Protein AF-A0A959ZUV5-F1 (afdb_monomer)

Nearest PDB structures (foldseek):
  6xaf-assembly1_A  TM=4.407E-01  e=3.296E+00  Homo sapiens
  4jph-assembly2_D  TM=3.112E-01  e=7.172E+00  Mus musculus

pLDDT: mean 71.15, std 11.42, range [50.59, 89.19]

Mean predicted aligned error: 11.57 Å

Radius of gyration: 22.32 Å; Cα contacts (8 Å, |Δi|>4): 86; chains: 1; bounding box: 54×19×62 Å

Sequence (84 aa):
MSRQRGQGSLELIVAIPCIIAAALLAWQLAAVGAAARDAEEQVRIEALRSTGSDDVITLTTSVPVAGPLASGLAARARARVVAP

Secondary structure (DSSP, 8-state):
--HHHHHHHHHHHHHHHHHHHHHHHHHHHHHHHHHHHHHHHHHHHHHHHSTTS--EEEEEEEE---STT---EEEEEEEE----

Solvent-accessible surface area (backbone atoms only — not comparable to full-atom values): 4896 Å² total; per-residue (Å²): 138,68,68,67,63,57,52,57,53,52,51,48,65,61,42,50,60,53,52,51,51,52,50,53,51,52,50,50,54,52,44,48,54,51,40,42,52,50,30,45,49,53,44,50,56,50,47,67,69,49,73,82,45,79,44,76,48,74,41,76,36,78,27,87,51,90,61,100,73,50,77,58,51,68,38,75,32,74,47,73,37,76,56,132

Foldseek 3Di:
DPVVVVVVVVVCVVVVVVVVVVVLVVVQVVQLVVQQVVQQVVQVVVLVVPAPDQDKDKDKAWGQHDDPPPPTDIHIDIDTRDHD

Structure (mmCIF, N/CA/C/O backbone):
data_AF-A0A959ZUV5-F1
#
_entry.id   AF-A0A959ZUV5-F1
#
loop_
_atom_site.group_PDB
_atom_site.id
_atom_site.type_symbol
_atom_site.label_atom_id
_atom_site.label_alt_id
_atom_site.label_comp_id
_atom_site.label_asym_id
_atom_site.label_entity_id
_atom_site.label_seq_id
_atom_site.pdbx_PDB_ins_code
_atom_site.Cartn_x
_atom_site.Cartn_y
_atom_site.Cartn_z
_atom_site.occupancy
_atom_site.B_iso_or_equiv
_atom_site.auth_seq_id
_atom_site.auth_comp_id
_atom_site.auth_asym_id
_atom_site.auth_atom_id
_atom_site.pdbx_PDB_model_num
ATOM 1 N N . MET A 1 1 ? 37.822 -6.022 -32.460 1.00 51.22 1 MET A N 1
ATOM 2 C CA . MET A 1 1 ? 37.323 -5.943 -31.062 1.00 51.22 1 MET A CA 1
ATOM 3 C C . MET A 1 1 ? 36.301 -4.807 -30.840 1.00 51.22 1 MET A C 1
ATOM 5 O O . MET A 1 1 ? 36.192 -4.297 -29.737 1.00 51.22 1 MET A O 1
ATOM 9 N N . SER A 1 2 ? 35.503 -4.413 -31.844 1.00 55.31 2 SER A N 1
ATOM 10 C CA . SER A 1 2 ? 34.581 -3.258 -31.756 1.00 55.31 2 SER A CA 1
ATOM 11 C C . SER A 1 2 ? 33.103 -3.614 -31.521 1.00 55.31 2 SER A C 1
ATOM 13 O O . SER A 1 2 ? 32.357 -2.780 -31.020 1.00 55.31 2 SER A O 1
ATOM 15 N N . ARG A 1 3 ? 32.666 -4.848 -31.821 1.00 54.50 3 ARG A N 1
ATOM 16 C CA . ARG A 1 3 ? 31.255 -5.273 -31.674 1.00 54.50 3 ARG A CA 1
ATOM 17 C C . ARG A 1 3 ? 30.772 -5.325 -30.217 1.00 54.50 3 ARG A C 1
ATOM 19 O O . ARG A 1 3 ? 29.612 -5.044 -29.945 1.00 54.50 3 ARG A O 1
ATOM 26 N N . GLN A 1 4 ? 31.676 -5.598 -29.278 1.00 57.97 4 GLN A N 1
ATOM 27 C CA . GLN A 1 4 ? 31.354 -5.800 -27.861 1.00 57.97 4 GLN A CA 1
ATOM 28 C C . GLN A 1 4 ? 30.935 -4.504 -27.133 1.00 57.97 4 GLN A C 1
ATOM 30 O O . GLN A 1 4 ? 30.116 -4.554 -26.223 1.00 57.97 4 GLN A O 1
ATOM 35 N N . ARG A 1 5 ? 31.422 -3.327 -27.567 1.00 56.75 5 ARG A N 1
ATOM 36 C CA . ARG A 1 5 ? 31.011 -2.019 -27.005 1.00 56.75 5 ARG A CA 1
ATOM 37 C C . ARG A 1 5 ? 29.629 -1.555 -27.489 1.00 56.75 5 ARG A C 1
ATOM 39 O O . ARG A 1 5 ? 28.918 -0.888 -26.742 1.00 56.75 5 ARG A O 1
ATOM 46 N N . GLY A 1 6 ? 29.243 -1.921 -28.714 1.00 59.56 6 GLY A N 1
ATOM 47 C CA . GLY A 1 6 ? 27.927 -1.586 -29.277 1.00 59.56 6 GLY A CA 1
ATOM 48 C C . GLY A 1 6 ? 26.790 -2.409 -28.668 1.00 59.56 6 GLY A C 1
ATOM 49 O O . GLY A 1 6 ? 25.709 -1.882 -28.429 1.00 59.56 6 GLY A O 1
ATOM 50 N N . GLN A 1 7 ? 27.057 -3.676 -28.342 1.00 61.56 7 GLN A N 1
ATOM 51 C CA . GLN A 1 7 ? 26.071 -4.578 -27.745 1.00 61.56 7 GLN A CA 1
ATOM 52 C C . GLN A 1 7 ? 25.760 -4.221 -26.281 1.00 61.56 7 GLN A C 1
ATOM 54 O O . GLN A 1 7 ? 24.592 -4.106 -25.926 1.00 61.56 7 GLN A O 1
ATOM 59 N N . GLY A 1 8 ? 26.779 -3.902 -25.470 1.00 62.94 8 GLY A N 1
ATOM 60 C CA . GLY A 1 8 ? 26.565 -3.455 -24.085 1.00 62.94 8 GLY A CA 1
ATOM 61 C C . GLY A 1 8 ? 25.802 -2.126 -23.965 1.00 62.94 8 GLY A C 1
ATOM 62 O O . GLY A 1 8 ? 25.064 -1.919 -23.007 1.00 62.94 8 GLY A O 1
ATOM 63 N N . SER A 1 9 ? 25.922 -1.236 -24.959 1.00 63.47 9 SER A N 1
ATOM 64 C CA . SER A 1 9 ? 25.167 0.029 -24.985 1.00 63.47 9 SER A CA 1
ATOM 65 C C . SER A 1 9 ? 23.682 -0.185 -25.309 1.00 63.47 9 SER A C 1
ATOM 67 O O . SER A 1 9 ? 22.830 0.501 -24.752 1.00 63.47 9 SER A O 1
ATOM 69 N N . LEU A 1 10 ? 23.358 -1.157 -26.170 1.00 62.16 10 LEU A N 1
ATOM 70 C CA . LEU A 1 10 ? 21.972 -1.523 -26.486 1.00 62.16 10 LEU A CA 1
ATOM 71 C C . LEU A 1 10 ? 21.296 -2.267 -25.327 1.00 62.16 10 LEU A C 1
ATOM 73 O O . LEU A 1 10 ? 20.130 -2.004 -25.036 1.00 62.16 10 LEU A O 1
ATOM 77 N N . GLU A 1 11 ? 22.031 -3.133 -24.627 1.00 67.12 11 GLU A N 1
ATOM 78 C CA . GLU A 1 11 ? 21.531 -3.817 -23.428 1.00 67.12 11 GLU A CA 1
ATOM 79 C C . GLU A 1 11 ? 21.177 -2.823 -22.314 1.00 67.12 11 GLU A C 1
ATOM 81 O O . GLU A 1 11 ? 20.127 -2.957 -21.693 1.00 67.12 11 GLU A O 1
ATOM 86 N N . LEU A 1 12 ? 21.982 -1.773 -22.115 1.00 69.31 12 LEU A N 1
ATOM 87 C CA . LEU A 1 12 ? 21.693 -0.700 -21.156 1.00 69.31 12 LEU A CA 1
ATOM 88 C C . LEU A 1 12 ? 20.425 0.086 -21.508 1.00 69.31 12 LEU A C 1
ATOM 90 O O . LEU A 1 12 ? 19.609 0.344 -20.628 1.00 69.31 12 LEU A O 1
ATOM 94 N N . ILE A 1 13 ? 20.222 0.430 -22.782 1.00 76.50 13 ILE A N 1
ATOM 95 C CA . ILE A 1 13 ? 19.032 1.178 -23.222 1.00 76.50 13 ILE A CA 1
ATOM 96 C C . ILE A 1 13 ? 17.748 0.378 -22.967 1.00 76.50 13 ILE A C 1
ATOM 98 O O . ILE A 1 13 ? 16.738 0.958 -22.575 1.00 76.50 13 ILE A O 1
ATOM 102 N N . VAL A 1 14 ? 17.788 -0.946 -23.138 1.00 78.19 14 VAL A N 1
ATOM 103 C CA . VAL A 1 14 ? 16.647 -1.833 -22.855 1.00 78.19 14 VAL A CA 1
ATOM 104 C C . VAL A 1 14 ? 16.510 -2.132 -21.358 1.00 78.19 14 VAL A C 1
ATOM 106 O O . VAL A 1 14 ? 15.395 -2.253 -20.851 1.00 78.19 14 VAL A O 1
ATOM 109 N N . ALA A 1 15 ? 17.621 -2.217 -20.624 1.00 81.94 15 ALA A N 1
ATOM 110 C CA . ALA A 1 15 ? 17.613 -2.504 -19.194 1.00 81.94 15 ALA A CA 1
ATOM 111 C C . ALA A 1 15 ? 17.132 -1.316 -18.352 1.00 81.94 15 ALA A C 1
ATOM 113 O O . ALA A 1 15 ? 16.466 -1.532 -17.342 1.00 81.94 15 ALA A O 1
ATOM 114 N N . ILE A 1 16 ? 17.421 -0.072 -18.754 1.00 86.69 16 ILE A N 1
ATOM 115 C CA . ILE A 1 16 ? 17.042 1.136 -18.002 1.00 86.69 16 ILE A CA 1
ATOM 116 C C . ILE A 1 16 ? 15.524 1.198 -17.727 1.00 86.69 16 ILE A C 1
ATOM 118 O O . ILE A 1 16 ? 15.157 1.333 -16.558 1.00 86.69 16 ILE A O 1
ATOM 122 N N . PRO A 1 17 ? 14.622 1.038 -18.718 1.00 87.88 17 PRO A N 1
ATOM 123 C CA . PRO A 1 17 ? 13.181 0.981 -18.471 1.00 87.88 17 PRO A CA 1
ATOM 124 C C . PRO A 1 17 ? 12.777 -0.120 -17.485 1.00 87.88 17 PRO A C 1
ATOM 126 O O . PRO A 1 17 ? 11.967 0.124 -16.593 1.00 87.88 17 PRO A O 1
ATOM 129 N N . CYS A 1 18 ? 13.368 -1.314 -17.603 1.00 87.56 18 CYS A N 1
ATOM 130 C CA . CYS A 1 18 ? 13.093 -2.434 -16.702 1.00 87.56 18 CYS A CA 1
ATOM 131 C C . CYS A 1 18 ? 13.552 -2.146 -15.266 1.00 87.56 18 CYS A C 1
ATOM 133 O O . CYS A 1 18 ? 12.826 -2.445 -14.321 1.00 87.56 18 CYS A O 1
ATOM 135 N N . ILE A 1 19 ? 14.725 -1.530 -15.091 1.00 89.19 19 ILE A N 1
ATOM 136 C CA . ILE A 1 19 ? 15.252 -1.127 -13.781 1.00 89.19 19 ILE A CA 1
ATOM 137 C C . ILE A 1 19 ? 14.340 -0.074 -13.146 1.00 89.19 19 ILE A C 1
ATOM 139 O O . ILE A 1 19 ? 13.998 -0.192 -11.971 1.00 89.19 19 ILE A O 1
ATOM 143 N N . ILE A 1 20 ? 13.905 0.924 -13.919 1.00 88.19 20 ILE A N 1
ATOM 144 C CA . ILE A 1 20 ? 12.979 1.958 -13.442 1.00 88.19 20 ILE A CA 1
ATOM 145 C C . ILE A 1 20 ? 11.647 1.324 -13.025 1.00 88.19 20 ILE A C 1
ATOM 147 O O . ILE A 1 20 ? 11.158 1.599 -11.932 1.00 88.19 20 ILE A O 1
ATOM 151 N N . ALA A 1 21 ? 11.084 0.435 -13.847 1.00 85.56 21 ALA A N 1
ATOM 152 C CA . ALA A 1 21 ? 9.848 -0.271 -13.521 1.00 85.56 21 ALA A CA 1
ATOM 153 C C . ALA A 1 21 ? 9.988 -1.112 -12.240 1.00 85.56 21 ALA A C 1
ATOM 155 O O . ALA A 1 21 ? 9.128 -1.044 -11.363 1.00 85.56 21 ALA A O 1
ATOM 156 N N . ALA A 1 22 ? 11.091 -1.850 -12.087 1.00 87.44 22 ALA A N 1
ATOM 157 C CA . ALA A 1 22 ? 11.366 -2.635 -10.886 1.00 87.44 22 ALA A CA 1
ATOM 158 C C . ALA A 1 22 ? 11.515 -1.753 -9.635 1.00 87.44 22 ALA A C 1
ATOM 160 O O . ALA A 1 22 ? 10.960 -2.080 -8.586 1.00 87.44 22 ALA A O 1
ATOM 161 N N . ALA A 1 23 ? 12.206 -0.615 -9.743 1.00 86.19 23 ALA A N 1
ATOM 162 C CA . ALA A 1 23 ? 12.362 0.335 -8.644 1.00 86.19 23 ALA A CA 1
ATOM 163 C C . ALA A 1 23 ? 11.019 0.951 -8.221 1.00 86.19 23 ALA A C 1
ATOM 165 O O . ALA A 1 23 ? 10.729 1.038 -7.028 1.00 86.19 23 ALA A O 1
ATOM 166 N N . LEU A 1 24 ? 10.174 1.322 -9.187 1.00 85.50 24 LEU A N 1
ATOM 167 C CA . LEU A 1 24 ? 8.829 1.831 -8.917 1.00 85.50 24 LEU A CA 1
ATOM 168 C C . LEU A 1 24 ? 7.961 0.775 -8.224 1.00 85.50 24 LEU A C 1
ATOM 170 O O . LEU A 1 24 ? 7.316 1.086 -7.226 1.00 85.50 24 LEU A O 1
ATOM 174 N N . LEU A 1 25 ? 7.985 -0.475 -8.692 1.00 84.75 25 LEU A N 1
ATOM 175 C CA . LEU A 1 25 ? 7.255 -1.577 -8.057 1.00 84.75 25 LEU A CA 1
ATOM 176 C C . LEU A 1 25 ? 7.739 -1.836 -6.626 1.00 84.75 25 LEU A C 1
ATOM 178 O O . LEU A 1 25 ? 6.920 -1.958 -5.716 1.00 84.75 25 LEU A O 1
ATOM 182 N N . ALA A 1 26 ? 9.055 -1.874 -6.406 1.00 84.38 26 ALA A N 1
ATOM 183 C CA . ALA A 1 26 ? 9.631 -2.047 -5.076 1.00 84.38 26 ALA A CA 1
ATOM 184 C C . ALA A 1 26 ? 9.222 -0.910 -4.127 1.00 84.38 26 ALA A C 1
ATOM 186 O O . ALA A 1 26 ? 8.849 -1.161 -2.980 1.00 84.38 26 ALA A O 1
ATOM 187 N N . TRP A 1 27 ? 9.230 0.335 -4.612 1.00 82.69 27 TRP A N 1
ATOM 188 C CA . TRP A 1 27 ? 8.795 1.488 -3.829 1.00 82.69 27 TRP A CA 1
ATOM 189 C C . TRP A 1 27 ? 7.305 1.421 -3.474 1.00 82.69 27 TRP A C 1
ATOM 191 O O . TRP A 1 27 ? 6.940 1.650 -2.322 1.00 82.69 27 TRP A O 1
ATOM 201 N N . GLN A 1 28 ? 6.449 1.039 -4.425 1.00 82.81 28 GLN A N 1
ATOM 202 C CA . GLN A 1 28 ? 5.014 0.862 -4.184 1.00 82.81 28 GLN A CA 1
ATOM 203 C C . GLN A 1 28 ? 4.738 -0.236 -3.148 1.00 82.81 28 GLN A C 1
ATOM 205 O O . GLN A 1 28 ? 3.956 -0.027 -2.221 1.00 82.81 28 GLN A O 1
ATOM 210 N N . LEU A 1 29 ? 5.429 -1.375 -3.239 1.00 83.00 29 LEU A N 1
ATOM 211 C CA . LEU A 1 29 ? 5.323 -2.451 -2.249 1.00 83.00 29 LEU A CA 1
ATOM 212 C C . LEU A 1 29 ? 5.754 -1.990 -0.850 1.00 83.00 29 LEU A C 1
ATOM 214 O O . LEU A 1 29 ? 5.078 -2.293 0.134 1.00 83.00 29 LEU A O 1
ATOM 218 N N . ALA A 1 30 ? 6.843 -1.222 -0.756 1.00 82.81 30 ALA A N 1
ATOM 219 C CA . ALA A 1 30 ? 7.296 -0.657 0.511 1.00 82.81 30 ALA A CA 1
ATOM 220 C C . ALA A 1 30 ? 6.267 0.320 1.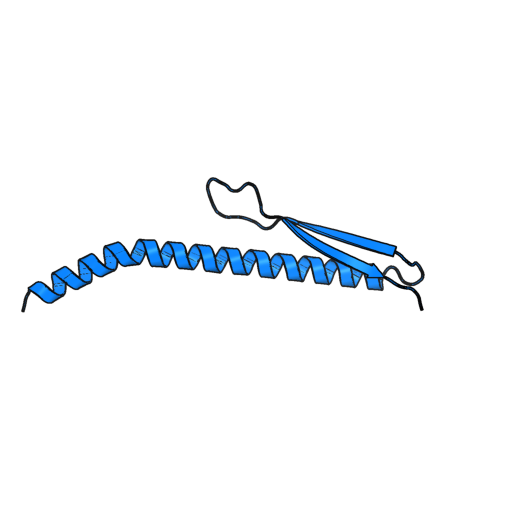109 1.00 82.81 30 ALA A C 1
ATOM 222 O O . ALA A 1 30 ? 6.009 0.267 2.311 1.00 82.81 30 ALA A O 1
ATOM 223 N N . ALA A 1 31 ? 5.639 1.162 0.281 1.00 79.50 31 ALA A N 1
ATO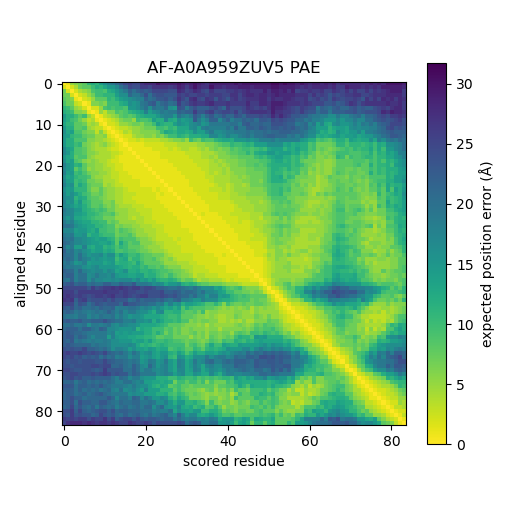M 224 C CA . ALA A 1 31 ? 4.605 2.101 0.716 1.00 79.50 31 ALA A CA 1
ATOM 225 C C . ALA A 1 31 ? 3.351 1.385 1.249 1.00 79.50 31 ALA A C 1
ATOM 227 O O . ALA A 1 31 ? 2.852 1.739 2.318 1.00 79.50 31 ALA A O 1
ATOM 228 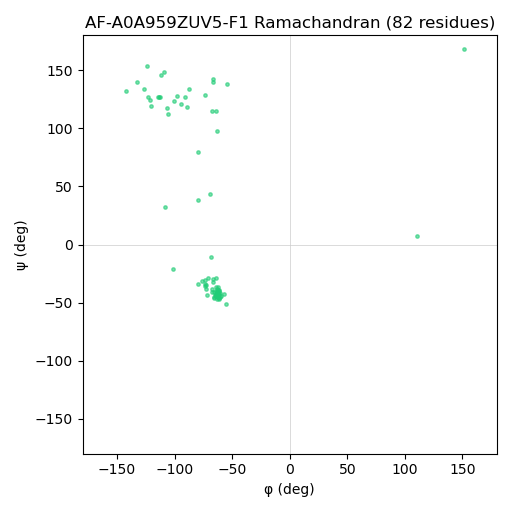N N . VAL A 1 32 ? 2.880 0.338 0.559 1.00 79.19 32 VAL A N 1
ATOM 229 C CA . VAL A 1 32 ? 1.755 -0.494 1.028 1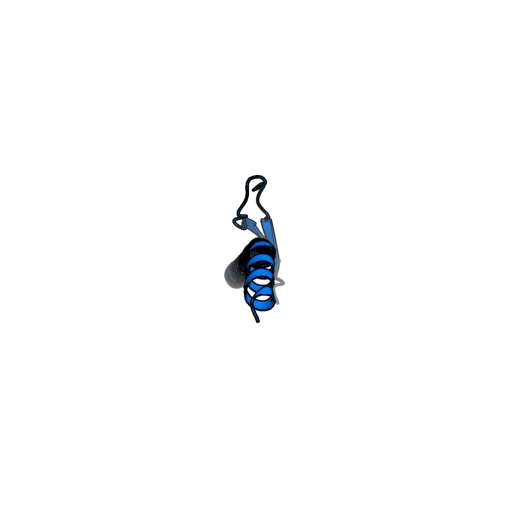.00 79.19 32 VAL A CA 1
ATOM 230 C C . VAL A 1 32 ? 2.097 -1.169 2.357 1.00 79.19 32 VAL A C 1
ATOM 232 O O . VAL A 1 32 ? 1.301 -1.124 3.293 1.00 79.19 32 VAL A O 1
ATOM 235 N N . GLY A 1 33 ? 3.292 -1.759 2.468 1.00 80.44 33 GLY A N 1
ATOM 236 C CA . GLY A 1 33 ? 3.737 -2.415 3.699 1.00 80.44 33 GLY A CA 1
ATOM 237 C C . GLY A 1 33 ? 3.865 -1.453 4.884 1.00 80.44 33 GLY A C 1
ATOM 238 O O . GLY A 1 33 ? 3.509 -1.809 6.005 1.00 80.44 33 GLY A O 1
ATOM 239 N N . ALA A 1 34 ? 4.339 -0.227 4.648 1.00 82.12 34 ALA A N 1
ATOM 240 C CA . ALA A 1 34 ? 4.410 0.809 5.675 1.00 82.12 34 ALA A CA 1
ATOM 241 C C . ALA A 1 34 ? 3.012 1.246 6.144 1.00 82.12 34 ALA A C 1
ATOM 243 O O . ALA A 1 34 ? 2.762 1.291 7.345 1.00 82.12 34 ALA A O 1
ATOM 244 N N . ALA A 1 35 ? 2.088 1.493 5.211 1.00 79.31 35 ALA A N 1
ATOM 245 C CA . ALA A 1 35 ? 0.716 1.888 5.528 1.00 79.31 35 ALA A CA 1
ATOM 246 C C . ALA A 1 35 ? -0.061 0.796 6.281 1.00 79.31 35 ALA A C 1
ATOM 248 O O . ALA A 1 35 ? -0.840 1.107 7.178 1.00 79.31 35 ALA A O 1
ATOM 249 N N . ALA A 1 36 ? 0.162 -0.478 5.945 1.00 77.12 36 ALA A N 1
ATOM 250 C CA . ALA A 1 36 ? -0.432 -1.599 6.667 1.00 77.12 36 ALA A CA 1
ATOM 251 C C . ALA A 1 36 ? 0.048 -1.651 8.126 1.00 77.12 36 ALA A C 1
ATOM 253 O O . ALA A 1 36 ? -0.777 -1.748 9.029 1.00 77.12 36 ALA A O 1
ATOM 254 N N . ARG A 1 37 ? 1.361 -1.510 8.365 1.00 83.00 37 ARG A N 1
ATOM 255 C CA . ARG A 1 37 ? 1.921 -1.493 9.727 1.00 83.00 37 ARG A CA 1
ATOM 256 C C . ARG A 1 37 ? 1.441 -0.305 10.552 1.00 83.00 37 ARG A C 1
ATOM 258 O O . ARG A 1 37 ? 1.162 -0.468 11.732 1.00 83.00 37 ARG A O 1
ATOM 265 N N . ASP A 1 38 ? 1.339 0.869 9.938 1.00 84.38 38 ASP A N 1
ATOM 266 C CA . ASP A 1 38 ? 0.808 2.058 10.608 1.00 84.38 38 ASP A CA 1
ATOM 267 C C . ASP A 1 38 ? -0.668 1.866 10.991 1.00 84.38 38 ASP A C 1
ATOM 269 O O . ASP A 1 38 ? -1.059 2.117 12.129 1.00 84.38 38 ASP A O 1
ATOM 273 N N . ALA A 1 39 ? -1.480 1.318 10.080 1.00 78.00 39 ALA A N 1
ATOM 274 C CA . ALA A 1 39 ? -2.877 1.002 10.364 1.00 78.00 39 ALA A CA 1
ATOM 275 C C . ALA A 1 39 ? -3.022 -0.051 11.480 1.00 78.00 39 ALA A C 1
ATOM 277 O O . ALA A 1 39 ? -3.882 0.094 12.348 1.00 78.00 39 ALA A O 1
ATOM 278 N N . GLU A 1 40 ? -2.185 -1.092 11.488 1.00 79.94 40 GLU A N 1
ATOM 279 C CA . GLU A 1 40 ? -2.147 -2.095 12.560 1.00 79.94 40 GLU A CA 1
ATOM 280 C C . GLU A 1 40 ? -1.771 -1.483 13.915 1.00 79.94 40 GLU A C 1
ATOM 282 O O . GLU A 1 40 ? -2.437 -1.758 14.914 1.00 79.94 40 GLU A O 1
ATOM 287 N N . GLU A 1 41 ? -0.746 -0.630 13.958 1.00 83.06 41 GLU A N 1
ATOM 288 C CA . GLU A 1 41 ? -0.294 0.001 15.199 1.00 83.06 41 GLU A CA 1
ATOM 289 C C . GLU A 1 41 ? -1.335 0.985 15.747 1.00 83.06 41 GLU A C 1
ATOM 291 O O . G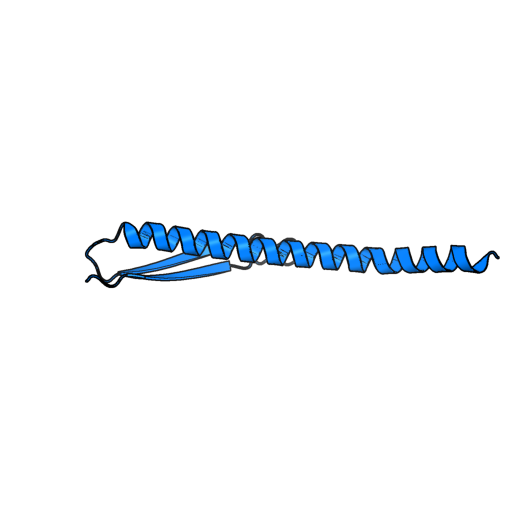LU A 1 41 ? -1.620 0.978 16.944 1.00 83.06 41 GLU A O 1
ATOM 296 N N . GLN A 1 42 ? -1.987 1.771 14.887 1.00 81.88 42 GLN A N 1
ATOM 297 C CA . GLN A 1 42 ? -3.078 2.653 15.309 1.00 81.88 42 GLN A CA 1
ATOM 298 C C . GLN A 1 42 ? -4.258 1.864 15.880 1.00 81.88 42 GLN A C 1
ATOM 300 O O . GLN A 1 42 ? -4.778 2.206 16.942 1.00 81.88 42 GLN A O 1
ATOM 305 N N . VAL A 1 43 ? -4.650 0.773 15.215 1.00 81.56 43 VAL A N 1
ATOM 306 C CA . VAL A 1 43 ? -5.700 -0.123 15.712 1.00 81.56 43 VAL A CA 1
ATOM 307 C C . VAL A 1 43 ? -5.304 -0.735 17.057 1.00 81.56 43 VAL A C 1
ATOM 309 O O . VAL A 1 43 ? -6.145 -0.841 17.947 1.00 81.56 43 VAL A O 1
ATOM 312 N N . ARG A 1 44 ? -4.033 -1.105 17.240 1.00 80.69 44 ARG A N 1
ATOM 313 C CA . ARG A 1 44 ? -3.517 -1.642 18.504 1.00 80.69 44 ARG A CA 1
ATOM 314 C C . ARG A 1 44 ? -3.555 -0.610 19.630 1.00 80.69 44 ARG A C 1
ATOM 316 O O . ARG A 1 44 ? -3.983 -0.943 20.733 1.00 80.69 44 ARG A O 1
ATOM 323 N N . ILE A 1 45 ? -3.121 0.621 19.371 1.00 84.88 45 ILE A N 1
ATOM 324 C CA . ILE A 1 45 ? -3.163 1.717 20.349 1.00 84.88 45 ILE A CA 1
ATOM 325 C C . ILE A 1 45 ? -4.609 1.996 20.761 1.00 84.88 45 ILE A C 1
ATOM 327 O O . ILE A 1 45 ? -4.893 2.123 21.951 1.00 84.88 45 ILE A O 1
ATOM 331 N N . GLU A 1 46 ? -5.526 2.049 19.797 1.00 80.12 46 GLU A N 1
ATOM 332 C CA . GLU A 1 46 ? -6.939 2.304 20.069 1.00 80.12 46 GLU A CA 1
ATOM 333 C C . GLU A 1 46 ? -7.590 1.142 20.832 1.00 80.12 46 GLU A C 1
ATOM 335 O O . GLU A 1 46 ? -8.328 1.361 21.789 1.00 80.12 46 GLU A O 1
ATOM 340 N N . ALA A 1 47 ? -7.227 -0.099 20.503 1.00 75.44 47 ALA A N 1
ATOM 341 C CA . ALA A 1 47 ? -7.671 -1.284 21.229 1.00 75.44 47 ALA A CA 1
ATOM 342 C C . ALA A 1 47 ? -7.202 -1.310 22.692 1.00 75.44 47 ALA A C 1
ATOM 344 O O . ALA A 1 47 ? -7.951 -1.701 23.584 1.00 75.44 47 ALA A O 1
ATOM 345 N N . LEU A 1 48 ? -5.967 -0.875 22.959 1.00 80.50 48 LEU A N 1
ATOM 346 C CA . LEU A 1 48 ? -5.452 -0.749 24.325 1.00 80.50 48 LEU A CA 1
ATOM 347 C C . LEU A 1 48 ? -6.192 0.342 25.114 1.00 80.50 48 LEU A C 1
ATOM 349 O O . LEU A 1 48 ? -6.380 0.202 26.324 1.00 80.50 48 LEU A O 1
ATOM 353 N N . ARG A 1 49 ? -6.635 1.407 24.433 1.00 80.75 49 ARG A N 1
ATOM 354 C CA . ARG A 1 49 ? -7.442 2.480 25.030 1.00 80.75 49 ARG A CA 1
ATOM 355 C C . ARG A 1 49 ? -8.883 2.056 25.300 1.00 80.75 49 ARG A C 1
ATOM 357 O O . ARG A 1 49 ? -9.459 2.543 26.267 1.00 80.75 49 ARG A O 1
ATOM 364 N N . SER A 1 50 ? -9.456 1.146 24.510 1.00 74.62 50 SER A N 1
ATOM 365 C CA . SER A 1 50 ? -10.833 0.658 24.686 1.00 74.62 50 SER A CA 1
ATOM 366 C C . SER A 1 50 ? -10.962 -0.407 25.790 1.00 74.62 50 SER A C 1
ATOM 368 O O . SER A 1 50 ? -11.692 -1.393 25.655 1.00 74.62 50 SER A O 1
ATOM 370 N N . THR A 1 51 ? -10.227 -0.250 26.893 1.00 65.31 51 THR A N 1
ATOM 371 C CA . THR A 1 51 ? -10.235 -1.206 28.004 1.00 65.31 51 THR A CA 1
ATOM 372 C C . THR A 1 51 ? -11.633 -1.256 28.639 1.00 65.31 51 THR A C 1
ATOM 374 O O . THR A 1 51 ? -12.087 -0.274 29.218 1.00 65.31 51 THR A O 1
ATOM 377 N N . GLY A 1 52 ? -12.312 -2.407 28.540 1.00 60.62 52 GLY A N 1
ATOM 378 C CA . GLY A 1 52 ? -13.594 -2.673 29.215 1.00 60.62 52 GLY A CA 1
ATOM 379 C C . GLY A 1 52 ? -14.842 -2.772 28.327 1.00 60.62 52 GLY A C 1
ATOM 380 O O . GLY A 1 52 ? -15.938 -2.888 28.869 1.00 60.62 52 GLY A O 1
ATOM 381 N N . SER A 1 53 ? -14.704 -2.759 26.998 1.00 62.75 53 SER A N 1
ATOM 382 C CA . SER A 1 53 ? -15.813 -2.939 26.044 1.00 62.75 53 SER A CA 1
ATOM 383 C C . SER A 1 53 ? -15.427 -3.952 24.956 1.00 62.75 53 SER A C 1
ATOM 385 O O . SER A 1 53 ? -14.282 -3.957 24.503 1.00 62.75 53 SER A O 1
ATOM 387 N N . ASP A 1 54 ? -16.355 -4.833 24.557 1.00 69.62 54 ASP A N 1
ATOM 388 C CA . ASP A 1 54 ? -16.172 -5.752 23.416 1.00 69.62 54 ASP A CA 1
ATOM 389 C C . ASP A 1 54 ? -16.437 -4.968 22.119 1.00 69.62 54 ASP A C 1
ATOM 391 O O . ASP A 1 54 ? -17.537 -4.999 21.566 1.00 69.62 54 ASP A O 1
ATOM 395 N N . ASP A 1 55 ? -15.438 -4.196 21.681 1.00 71.88 55 ASP A N 1
ATOM 396 C CA . ASP A 1 55 ? -15.543 -3.280 20.544 1.00 71.88 55 ASP A CA 1
ATOM 397 C C . ASP A 1 55 ? -14.751 -3.753 19.317 1.00 71.88 55 ASP A C 1
ATOM 399 O O . ASP A 1 55 ? -13.693 -4.388 19.389 1.00 71.88 55 ASP A O 1
ATOM 403 N N . VAL A 1 56 ? -15.274 -3.414 18.136 1.00 73.88 56 VAL A N 1
ATOM 404 C CA . VAL A 1 56 ? -14.613 -3.659 16.849 1.00 73.88 56 VAL A CA 1
ATOM 405 C C . VAL A 1 56 ? -14.076 -2.345 16.304 1.00 73.88 56 VAL A C 1
ATOM 407 O O . VAL A 1 56 ? -14.835 -1.495 15.843 1.00 73.88 56 VAL A O 1
ATOM 410 N N . ILE A 1 57 ? -12.753 -2.227 16.247 1.00 73.38 57 ILE A N 1
ATOM 411 C CA . ILE A 1 57 ? -12.068 -1.047 15.721 1.00 73.38 57 ILE A CA 1
ATOM 412 C C . ILE A 1 57 ? -11.622 -1.348 14.291 1.00 73.38 57 ILE A C 1
ATOM 414 O O . ILE A 1 57 ? -10.923 -2.328 14.024 1.00 73.38 57 ILE A O 1
ATOM 418 N N . THR A 1 58 ? -12.056 -0.518 13.342 1.00 73.88 58 THR A N 1
ATOM 419 C CA . THR A 1 58 ? -11.667 -0.631 11.931 1.00 73.88 58 THR A CA 1
ATOM 420 C C . THR A 1 58 ? -11.043 0.668 11.462 1.00 73.88 58 THR A C 1
ATOM 422 O O . THR A 1 58 ? -11.670 1.717 11.567 1.00 73.88 58 THR A O 1
ATOM 425 N N . LEU A 1 59 ? -9.843 0.586 10.893 1.00 73.62 59 LEU A N 1
ATOM 426 C CA . LEU A 1 59 ? -9.080 1.742 10.442 1.00 73.62 59 LEU A CA 1
ATOM 427 C C . LEU A 1 59 ? -8.690 1.553 8.975 1.00 73.62 59 LEU A C 1
ATOM 429 O O . LEU A 1 59 ? -8.308 0.463 8.544 1.00 73.62 59 LEU A O 1
ATOM 433 N N . THR A 1 60 ? -8.879 2.603 8.182 1.00 72.62 60 THR A N 1
ATOM 434 C CA . THR A 1 60 ? -8.588 2.597 6.745 1.00 72.62 60 THR A CA 1
ATOM 435 C C . THR A 1 60 ? -7.555 3.673 6.461 1.00 72.62 60 THR A C 1
ATOM 437 O O . THR A 1 60 ? -7.821 4.848 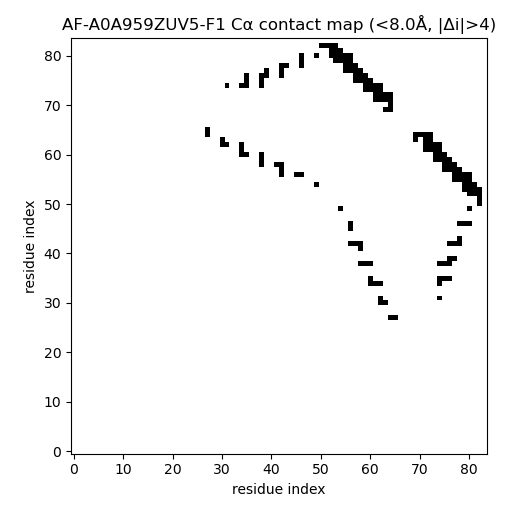6.696 1.00 72.62 60 THR A O 1
ATOM 440 N N . THR A 1 61 ? -6.404 3.267 5.936 1.00 66.94 61 THR A N 1
ATOM 441 C CA . THR A 1 61 ? -5.295 4.153 5.580 1.00 66.94 61 THR A CA 1
ATOM 442 C C . THR A 1 61 ? -5.134 4.167 4.068 1.00 66.94 61 THR A C 1
ATOM 444 O O . THR A 1 61 ? -5.012 3.125 3.423 1.00 66.94 61 THR A O 1
ATOM 447 N N . SER A 1 62 ? -5.126 5.356 3.473 1.00 67.94 62 SER A N 1
ATOM 448 C CA . SER A 1 62 ? -4.823 5.524 2.052 1.00 67.94 62 SER A CA 1
ATOM 449 C C . SER A 1 62 ? -3.330 5.330 1.799 1.00 67.94 62 SER A C 1
ATOM 451 O O . SER A 1 62 ? -2.505 5.982 2.439 1.00 67.94 62 SER A O 1
ATOM 453 N N . VAL A 1 63 ? -2.979 4.483 0.837 1.00 64.31 63 VAL A N 1
ATOM 454 C CA . VAL A 1 63 ? -1.606 4.312 0.363 1.00 64.31 63 VAL A CA 1
ATOM 455 C C . VAL A 1 63 ? -1.365 5.271 -0.805 1.00 64.31 63 VAL A C 1
ATOM 457 O O . VAL A 1 63 ? -2.128 5.248 -1.776 1.00 64.31 63 VAL A O 1
ATOM 460 N N . PRO A 1 64 ? -0.314 6.105 -0.763 1.00 58.75 64 PRO A N 1
ATOM 461 C CA . PRO A 1 64 ? 0.037 6.949 -1.895 1.00 58.75 64 PRO A CA 1
ATOM 462 C C . PRO A 1 64 ? 0.533 6.083 -3.062 1.00 58.75 64 PRO A C 1
ATOM 464 O O . PRO A 1 64 ? 1.582 5.446 -2.976 1.00 58.75 64 PRO A O 1
ATOM 467 N N . VAL A 1 65 ? -0.219 6.074 -4.166 1.00 60.38 65 VAL A N 1
ATOM 468 C CA . VAL A 1 65 ? 0.153 5.376 -5.406 1.00 60.38 65 VAL A CA 1
ATOM 469 C C . VAL A 1 65 ? 0.768 6.376 -6.379 1.00 60.38 65 VAL A C 1
ATOM 471 O O . VAL A 1 65 ? 0.170 7.411 -6.666 1.00 60.38 65 VAL A O 1
ATOM 474 N N . ALA A 1 66 ? 1.958 6.081 -6.901 1.00 55.22 66 ALA A N 1
ATOM 475 C CA . ALA A 1 66 ? 2.604 6.913 -7.911 1.00 55.22 66 ALA A CA 1
ATOM 476 C C . ALA A 1 66 ? 2.172 6.468 -9.319 1.00 55.22 66 ALA A C 1
ATOM 478 O O . ALA A 1 66 ? 2.443 5.337 -9.719 1.00 55.22 66 ALA A O 1
ATOM 479 N N . GLY A 1 67 ? 1.523 7.355 -10.083 1.00 56.97 67 GLY A N 1
ATOM 480 C CA . GLY A 1 67 ? 1.219 7.134 -11.502 1.00 56.97 67 GLY A CA 1
ATOM 481 C C . GLY A 1 67 ? -0.047 7.845 -12.008 1.00 56.97 67 GLY A C 1
ATOM 482 O O . GLY A 1 67 ? -0.845 8.329 -11.212 1.00 56.97 67 GLY A O 1
ATOM 483 N N . PRO A 1 68 ? -0.271 7.891 -13.336 1.00 51.06 68 PRO A N 1
ATOM 484 C CA . PRO A 1 68 ? -1.442 8.535 -13.950 1.00 51.06 68 PRO A CA 1
ATOM 485 C C . PRO A 1 68 ? -2.776 7.815 -13.662 1.00 51.06 68 PRO A C 1
ATOM 487 O O . PRO A 1 68 ? -3.838 8.365 -13.929 1.00 51.06 68 PRO A O 1
ATOM 490 N N . LEU A 1 69 ? -2.722 6.606 -13.091 1.00 50.59 69 LEU A N 1
ATOM 491 C CA . LEU A 1 69 ? -3.864 5.805 -12.631 1.00 50.59 69 LEU A CA 1
ATOM 492 C C . LEU A 1 69 ? -3.942 5.757 -11.093 1.00 50.59 69 LEU A C 1
ATOM 494 O O . LEU A 1 69 ? -4.356 4.748 -10.528 1.00 50.59 69 LEU A O 1
ATOM 498 N N . ALA A 1 70 ? -3.516 6.821 -10.403 1.00 57.22 70 ALA A N 1
ATOM 499 C CA . ALA A 1 70 ? -3.522 6.937 -8.940 1.00 57.22 70 ALA A CA 1
ATOM 500 C C . ALA A 1 70 ? -4.936 7.046 -8.324 1.00 57.22 70 ALA A C 1
ATOM 502 O O . ALA A 1 70 ? -5.178 7.826 -7.405 1.00 57.22 70 ALA A O 1
ATOM 503 N N . SER A 1 71 ? -5.889 6.241 -8.791 1.00 53.25 71 SER A N 1
ATOM 504 C CA . SER A 1 71 ? -7.009 5.804 -7.961 1.00 53.25 71 SER A CA 1
ATOM 505 C C . SER A 1 71 ? -6.415 4.983 -6.813 1.00 53.25 71 SER A C 1
ATOM 507 O O . SER A 1 71 ? -6.009 3.838 -6.999 1.00 53.25 71 SER A O 1
ATOM 509 N N . GLY A 1 72 ? -6.235 5.649 -5.670 1.00 57.31 72 GLY A N 1
ATOM 510 C CA . GLY A 1 72 ? -5.397 5.206 -4.560 1.00 57.31 72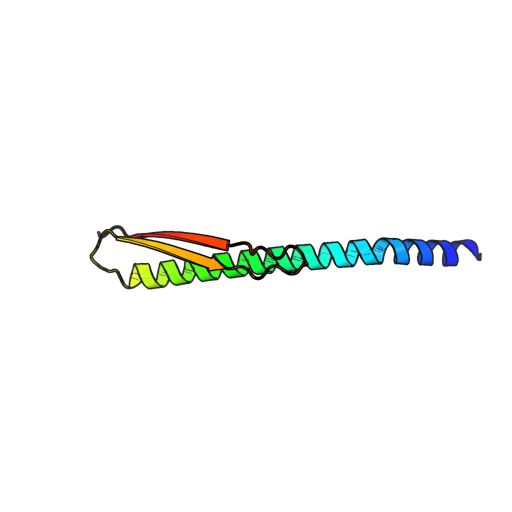 GLY A CA 1
ATOM 511 C C . GLY A 1 72 ? -5.728 3.808 -4.044 1.00 57.31 72 GLY A C 1
ATOM 512 O O . GLY A 1 72 ? -6.892 3.448 -3.866 1.00 57.31 72 GLY A O 1
ATOM 513 N N . LEU A 1 73 ? -4.684 3.029 -3.762 1.00 57.41 73 LEU A N 1
ATOM 514 C CA . LEU A 1 73 ? -4.819 1.833 -2.944 1.00 57.41 73 LEU A CA 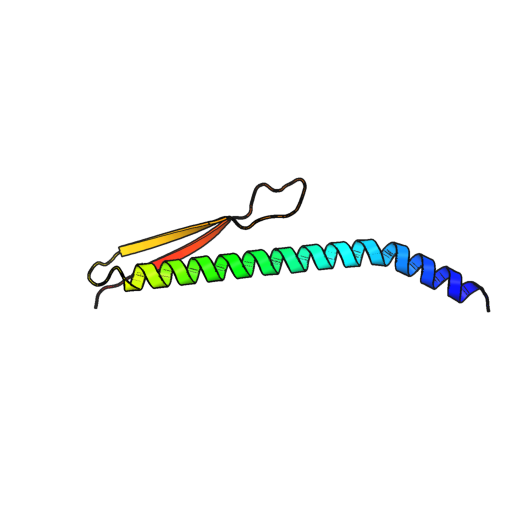1
ATOM 515 C C . LEU A 1 73 ? -5.185 2.261 -1.521 1.00 57.41 73 LEU A C 1
ATOM 517 O O . LEU A 1 73 ? -4.623 3.213 -0.989 1.00 57.41 73 LEU A O 1
ATOM 521 N N . ALA A 1 74 ? -6.089 1.530 -0.880 1.00 60.22 74 ALA A N 1
ATOM 522 C CA . ALA A 1 74 ? -6.367 1.681 0.541 1.00 60.22 74 ALA A CA 1
ATOM 523 C C . ALA A 1 74 ? -5.950 0.402 1.270 1.00 60.22 74 ALA A C 1
ATOM 525 O O . ALA A 1 74 ? -6.365 -0.695 0.896 1.00 60.22 74 ALA A O 1
ATOM 526 N N . ALA A 1 75 ? -5.134 0.546 2.308 1.00 59.94 75 ALA A N 1
ATOM 527 C CA . ALA A 1 75 ? -4.872 -0.507 3.274 1.00 59.94 75 ALA A CA 1
ATOM 528 C C . ALA A 1 75 ? -5.944 -0.428 4.369 1.00 59.94 75 ALA A C 1
ATOM 530 O O . ALA A 1 75 ? -6.256 0.651 4.873 1.00 59.94 75 ALA A O 1
ATOM 531 N N . ARG A 1 76 ? -6.533 -1.567 4.738 1.00 59.72 76 ARG A N 1
ATOM 532 C CA . ARG A 1 76 ? -7.551 -1.640 5.791 1.00 59.72 76 ARG A CA 1
ATOM 533 C C . ARG A 1 76 ? -7.082 -2.588 6.882 1.00 59.72 76 ARG A C 1
ATOM 535 O O . ARG A 1 76 ? -6.827 -3.753 6.597 1.00 59.72 76 ARG A O 1
ATOM 542 N N . ALA A 1 77 ? -7.032 -2.097 8.115 1.00 64.38 77 ALA A N 1
ATOM 543 C CA . ALA A 1 77 ? -6.760 -2.888 9.307 1.00 64.38 77 ALA A CA 1
ATOM 544 C C . ALA A 1 77 ? -8.022 -2.972 10.180 1.00 64.38 77 ALA A C 1
ATOM 546 O O . ALA A 1 77 ? -8.831 -2.042 10.237 1.00 64.38 77 ALA A O 1
ATOM 547 N N . ARG A 1 78 ? -8.221 -4.109 10.849 1.00 63.91 78 ARG A N 1
ATOM 548 C CA . ARG A 1 78 ? -9.352 -4.337 11.757 1.00 63.91 78 ARG A CA 1
ATOM 549 C C . ARG A 1 78 ? -8.875 -5.142 12.955 1.00 63.91 78 ARG A C 1
ATOM 551 O O . ARG A 1 78 ? -8.252 -6.181 12.764 1.00 63.91 78 ARG A O 1
ATOM 558 N N . ALA A 1 79 ? -9.229 -4.709 14.157 1.00 62.88 79 ALA A N 1
ATOM 559 C CA . ALA A 1 79 ? -9.109 -5.525 15.358 1.00 62.88 79 ALA A CA 1
ATOM 560 C C . ALA A 1 79 ? -10.454 -5.638 16.063 1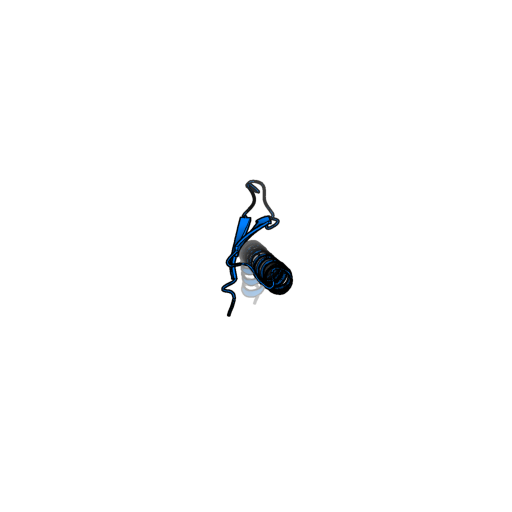.00 62.88 79 ALA A C 1
ATOM 562 O O . ALA A 1 79 ? -11.330 -4.778 15.947 1.00 62.88 79 ALA A O 1
ATOM 563 N N . ARG A 1 80 ? -10.600 -6.735 16.797 1.00 66.88 80 ARG A N 1
ATOM 564 C CA . ARG A 1 80 ? -11.665 -6.925 17.770 1.00 66.88 80 ARG A CA 1
ATOM 565 C C . ARG A 1 80 ? -11.016 -6.969 19.143 1.00 66.88 80 ARG A C 1
ATOM 567 O O . ARG A 1 80 ? -10.091 -7.753 19.347 1.00 66.88 80 ARG A O 1
ATOM 574 N N . VAL A 1 81 ? -11.499 -6.134 20.047 1.00 61.22 81 VAL A N 1
ATOM 575 C CA . VAL A 1 81 ? -11.091 -6.136 21.447 1.00 61.22 81 VAL A CA 1
ATOM 576 C C . VAL A 1 81 ? -12.084 -6.993 22.194 1.00 61.22 81 VAL A C 1
ATOM 578 O O . VAL A 1 81 ? -13.267 -6.706 22.147 1.00 61.22 81 VAL A O 1
ATOM 581 N N . VAL A 1 82 ? -11.611 -8.052 22.846 1.00 57.47 82 VAL A N 1
ATOM 582 C CA . VAL A 1 82 ? -12.447 -8.894 23.704 1.00 57.47 82 VAL A CA 1
ATOM 583 C C . VAL A 1 82 ? -12.053 -8.582 25.140 1.00 57.47 82 VAL A C 1
ATOM 585 O O . VAL A 1 82 ? -10.891 -8.766 25.508 1.00 57.47 82 VAL A O 1
ATOM 588 N N . ALA A 1 83 ? -12.993 -8.057 25.925 1.00 58.84 83 ALA A N 1
ATOM 589 C CA . ALA A 1 83 ? -12.772 -7.833 27.349 1.00 58.84 83 ALA A CA 1
ATOM 590 C C . ALA A 1 83 ? -12.611 -9.186 28.084 1.00 58.84 83 ALA A C 1
ATOM 592 O O . ALA A 1 83 ? -13.275 -10.152 27.696 1.00 58.84 83 ALA A O 1
ATOM 593 N N . PRO A 1 84 ? -11.712 -9.275 29.084 1.00 56.84 84 PRO A N 1
ATOM 594 C CA . PRO A 1 84 ? -11.485 -10.491 29.868 1.00 56.84 84 PRO A CA 1
ATOM 595 C C . PRO A 1 84 ? -12.659 -10.860 30.783 1.00 56.84 84 PRO A C 1
ATOM 597 O O . PRO A 1 84 ? -13.406 -9.944 31.200 1.00 56.84 84 PRO A O 1
#